Protein AF-C9JVC4-F1 (afdb_monomer)

Mean predicted aligned error: 9.21 Å

Foldseek 3Di:
DPPPDADVLLVVLLVVCVVPVPPCLLVSLVSLLVVLVVDDPPDPVNVRSLVSCVVSVVVVSLVVLLPDDCVPPDCSVVSNVSSVVSD

pLDDT: mean 71.22, std 10.12, range [41.84, 84.75]

Radius of gyration: 13.02 Å; Cα contacts (8 Å, |Δi|>4): 47; chains: 1; bounding box: 41×22×32 Å

Sequence (87 aa):
MKPTGTDPRILSIAAEVAKSPEQNVPVILLKLKEIINITPLGSSELKKIKQDIYCYDLIQYCLLVLSQDYSRIQGGWTTISQLTQIL

GO terms:
  GO:0036064 ciliary basal body (C, IDA)

Solvent-accessible surface area (backbone atoms only — not comparable to full-atom values): 5289 Å² total; per-residue (Å²): 131,82,72,92,74,59,55,69,71,58,54,49,47,50,56,52,40,75,74,40,64,80,85,38,46,73,59,52,51,53,53,53,50,51,55,55,71,74,37,59,86,92,35,73,64,44,56,48,53,55,48,43,40,55,76,66,52,49,54,57,53,55,49,53,52,68,71,47,84,40,91,84,42,92,64,32,65,60,53,45,58,58,50,63,73,74,109

Organism: Homo sapiens (NCBI:txid9606)

InterPro domains:
  IPR028765 IQ calmodulin-binding motif-containing protein 1 [PTHR15673] (1-87)

Secondary structure (DSSP, 8-state):
---TT--HHHHHHHHHHHH-TTTSHHHHHHHHHHHHHHSPTT-HHHHHHHHHHHHTTHHHHHHHHHTS-GGGSTTHHHHHHHHTTT-

Nearest PDB structures (foldseek):
  7t3q-assembly1_D  TM=6.310E-01  e=2.274E+00  Homo sapiens
  6dr0-assembly1_C  TM=6.155E-01  e=2.407E+00  Homo sapiens
  6dqs-assembly1_D  TM=5.425E-01  e=2.149E+00  Homo sapiens
  8tkd-assembly1_A  TM=5.274E-01  e=2.030E+00  Homo sapiens
  8atm-assembly1_A  TM=5.345E-01  e=4.498E+00  Homo sapiens

Structure (mmCIF, N/CA/C/O backbone):
data_AF-C9JVC4-F1
#
_entry.id   AF-C9JVC4-F1
#
loop_
_atom_site.group_PDB
_atom_site.id
_atom_site.type_symbol
_atom_site.label_atom_id
_atom_site.label_alt_id
_atom_site.label_comp_id
_atom_site.label_asym_id
_atom_site.label_entity_id
_atom_site.label_seq_id
_atom_site.pdbx_PDB_ins_code
_atom_site.Cartn_x
_atom_site.Cartn_y
_atom_site.Cartn_z
_atom_site.occupancy
_atom_site.B_iso_or_equiv
_atom_site.auth_seq_id
_atom_site.auth_comp_id
_atom_site.auth_asym_id
_atom_site.auth_atom_id
_atom_site.pdbx_PDB_model_num
ATOM 1 N N . MET A 1 1 ? -20.856 -4.771 -4.212 1.00 41.84 1 MET A N 1
ATOM 2 C CA . MET A 1 1 ? -21.222 -3.565 -3.433 1.00 41.84 1 MET A CA 1
ATOM 3 C C . MET A 1 1 ? -20.150 -2.518 -3.693 1.00 41.84 1 MET A C 1
ATOM 5 O O . MET A 1 1 ? -18.983 -2.855 -3.561 1.00 41.84 1 MET A O 1
ATOM 9 N N . LYS A 1 2 ? -20.500 -1.299 -4.128 1.00 43.16 2 LYS A N 1
ATOM 10 C CA . LYS A 1 2 ? -19.531 -0.188 -4.173 1.00 43.16 2 LYS A CA 1
ATOM 11 C C . LYS A 1 2 ? -19.187 0.147 -2.717 1.00 43.16 2 LYS A C 1
ATOM 13 O O . LYS A 1 2 ? -20.133 0.336 -1.951 1.00 43.16 2 LYS A O 1
ATOM 18 N N . PRO A 1 3 ? -17.917 0.190 -2.301 1.00 51.03 3 PRO A N 1
ATOM 19 C CA . PRO A 1 3 ? -17.600 0.484 -0.915 1.00 51.03 3 PRO A CA 1
ATOM 20 C C . PRO A 1 3 ? -17.835 1.979 -0.689 1.00 51.03 3 PRO A C 1
ATOM 22 O O . PRO A 1 3 ? -17.019 2.831 -1.023 1.00 51.03 3 PRO A O 1
ATOM 25 N N . THR A 1 4 ? -18.999 2.312 -0.139 1.00 59.31 4 THR A N 1
ATOM 26 C CA . THR A 1 4 ? -19.457 3.676 0.176 1.00 59.31 4 THR A CA 1
ATOM 27 C C . THR A 1 4 ? -18.717 4.306 1.362 1.00 59.31 4 THR A C 1
ATOM 29 O O . THR A 1 4 ? -19.196 5.254 1.974 1.00 59.31 4 THR A O 1
ATOM 32 N N . GLY A 1 5 ? -17.527 3.803 1.682 1.00 68.88 5 GLY A N 1
ATOM 33 C CA . GLY A 1 5 ? -16.691 4.311 2.757 1.00 68.88 5 GLY A CA 1
ATOM 34 C C . GLY A 1 5 ? -15.197 4.251 2.474 1.00 68.88 5 GLY A C 1
ATOM 35 O O . GLY A 1 5 ? -14.457 4.624 3.373 1.00 68.88 5 GLY A O 1
ATOM 36 N N . THR A 1 6 ? -14.752 3.806 1.297 1.00 73.19 6 THR A N 1
ATOM 37 C CA . THR A 1 6 ? -13.318 3.722 0.995 1.00 73.19 6 THR A CA 1
ATOM 38 C C . THR A 1 6 ? -12.683 5.101 0.932 1.00 73.19 6 THR A C 1
ATOM 40 O O . THR A 1 6 ? -13.257 6.031 0.361 1.00 73.19 6 THR A O 1
ATOM 43 N N . ASP A 1 7 ? -11.473 5.210 1.472 1.00 79.69 7 ASP A N 1
ATOM 44 C CA . ASP A 1 7 ? -10.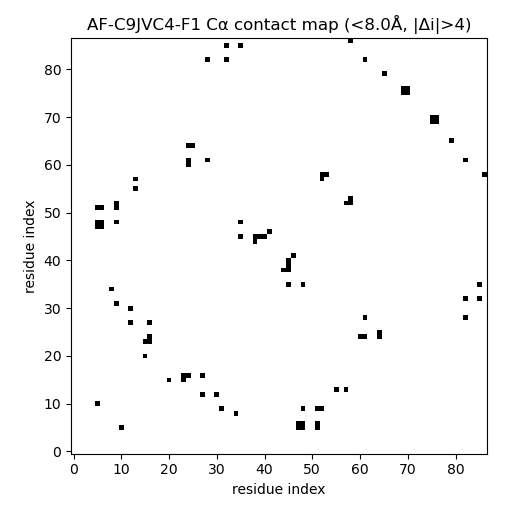657 6.405 1.332 1.00 79.69 7 ASP A CA 1
ATOM 45 C C . ASP A 1 7 ? -10.443 6.758 -0.158 1.00 79.69 7 ASP A C 1
ATOM 47 O O . ASP A 1 7 ? -9.928 5.938 -0.927 1.00 79.69 7 ASP A O 1
ATOM 51 N N . PRO A 1 8 ? -10.808 7.974 -0.604 1.00 82.56 8 PRO A N 1
ATOM 52 C CA . PRO A 1 8 ? -10.722 8.355 -2.012 1.00 82.56 8 PRO A CA 1
ATOM 53 C C . PRO A 1 8 ? -9.295 8.261 -2.574 1.00 82.56 8 PRO A C 1
ATOM 55 O O . PRO A 1 8 ? -9.128 8.034 -3.774 1.00 82.56 8 PRO A O 1
ATOM 58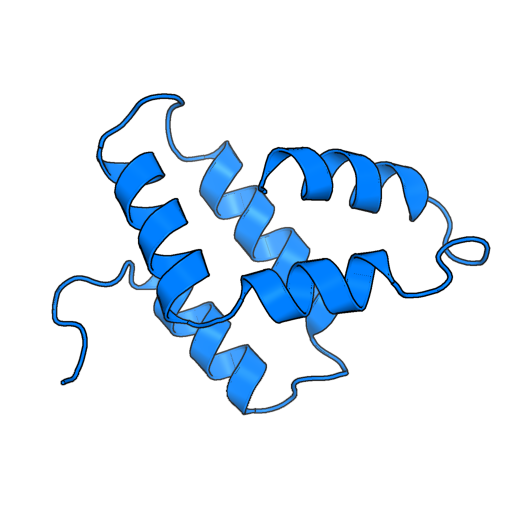 N N . ARG A 1 9 ? -8.265 8.376 -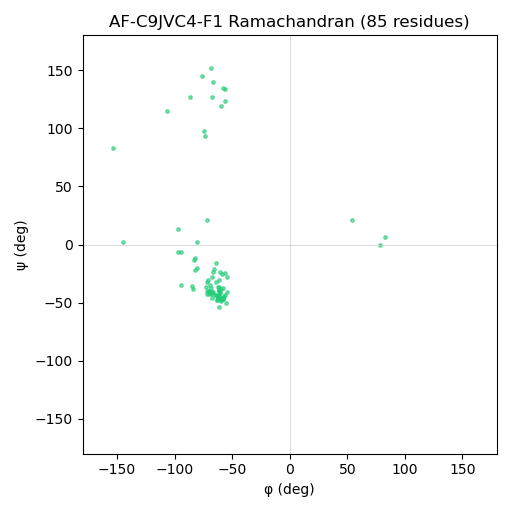1.725 1.00 84.75 9 ARG A N 1
ATOM 59 C CA . ARG A 1 9 ? -6.859 8.207 -2.114 1.00 84.75 9 ARG A CA 1
ATOM 60 C C . ARG A 1 9 ? -6.567 6.747 -2.464 1.00 84.75 9 ARG A C 1
ATOM 62 O O . ARG A 1 9 ? -5.938 6.485 -3.486 1.00 84.75 9 ARG A O 1
ATOM 69 N N . ILE A 1 10 ? -7.088 5.801 -1.681 1.00 82.94 10 ILE A N 1
ATOM 70 C CA . ILE A 1 10 ? -6.947 4.360 -1.943 1.00 82.94 10 ILE A CA 1
ATOM 71 C C . ILE A 1 10 ? -7.760 3.938 -3.168 1.00 82.94 10 ILE A C 1
ATOM 73 O O . ILE A 1 10 ? -7.257 3.196 -4.010 1.00 82.94 10 ILE A O 1
ATOM 77 N N . LEU A 1 11 ? -8.971 4.477 -3.331 1.00 84.06 11 LEU A N 1
ATOM 78 C CA . LEU A 1 11 ? -9.789 4.236 -4.522 1.00 84.06 11 LEU A CA 1
ATOM 79 C C . LEU A 1 11 ? -9.089 4.712 -5.808 1.00 84.06 11 LEU A C 1
ATOM 81 O O . LEU A 1 11 ? -9.127 4.020 -6.825 1.00 84.06 11 LEU A O 1
ATOM 85 N N . SER A 1 12 ? -8.438 5.879 -5.761 1.00 84.38 12 SER A N 1
ATOM 86 C CA . SER A 1 12 ? -7.669 6.418 -6.888 1.00 84.38 12 SER A CA 1
ATOM 87 C C . SER A 1 12 ? -6.503 5.501 -7.266 1.00 84.38 12 SER A C 1
ATOM 89 O O . SER A 1 12 ? -6.339 5.156 -8.436 1.00 84.38 12 SER A O 1
ATOM 91 N N . ILE A 1 13 ? -5.752 5.024 -6.266 1.00 81.94 13 ILE A N 1
ATOM 92 C CA . ILE A 1 13 ? -4.652 4.074 -6.468 1.00 81.94 13 ILE A CA 1
ATOM 93 C C . ILE A 1 13 ? -5.170 2.780 -7.101 1.00 81.94 13 ILE A C 1
ATOM 95 O O . ILE A 1 13 ? -4.634 2.347 -8.116 1.00 81.94 13 ILE A O 1
ATOM 99 N N . ALA A 1 14 ? -6.249 2.197 -6.571 1.00 79.88 14 ALA A N 1
ATOM 100 C CA . ALA A 1 14 ? -6.850 0.984 -7.126 1.00 79.88 14 ALA A CA 1
ATOM 101 C C . ALA A 1 14 ? -7.287 1.157 -8.595 1.00 79.88 14 ALA A C 1
ATOM 103 O O . ALA A 1 14 ? -7.103 0.256 -9.414 1.00 79.88 14 ALA A O 1
ATOM 104 N N . ALA A 1 15 ? -7.812 2.331 -8.961 1.00 82.12 15 ALA A N 1
ATOM 105 C CA . ALA A 1 15 ? -8.189 2.637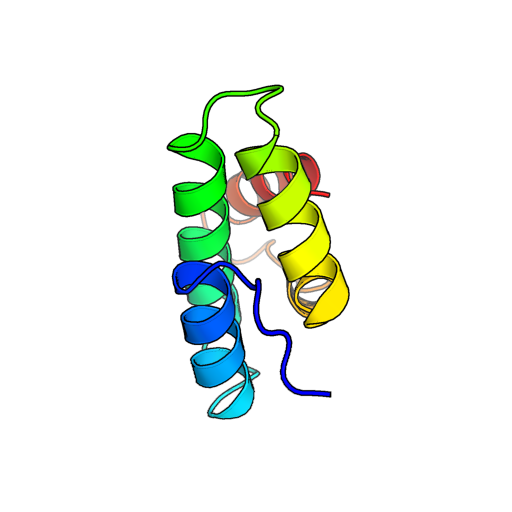 -10.339 1.00 82.12 15 ALA A CA 1
ATOM 106 C C . ALA A 1 15 ? -6.979 2.785 -11.283 1.00 82.12 15 ALA A C 1
ATOM 108 O O . ALA A 1 15 ? -7.073 2.419 -12.455 1.00 82.12 15 ALA A O 1
ATOM 109 N N . GLU A 1 16 ? -5.849 3.314 -10.806 1.00 77.75 16 GLU A N 1
ATOM 110 C CA . GLU A 1 16 ? -4.596 3.367 -1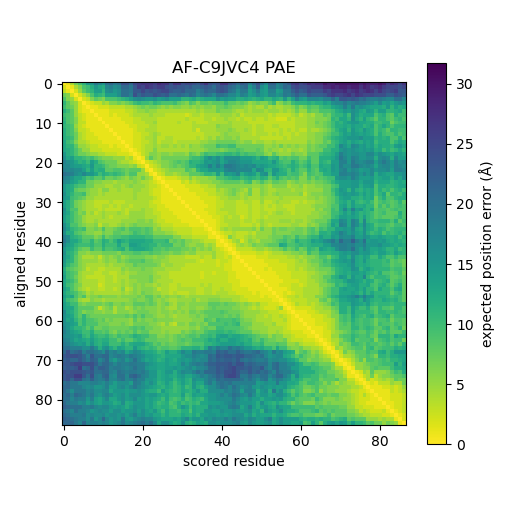1.575 1.00 77.75 16 GLU A CA 1
ATOM 111 C C . GLU A 1 16 ? -3.979 1.976 -11.765 1.00 77.75 16 GLU A C 1
ATOM 113 O O . GLU A 1 16 ? -3.514 1.650 -12.860 1.00 77.75 16 GLU A O 1
ATOM 118 N N . VAL A 1 17 ? -4.030 1.136 -10.728 1.00 73.12 17 VAL A N 1
ATOM 119 C CA . VAL A 1 17 ? -3.580 -0.263 -10.782 1.00 73.12 17 VAL A CA 1
ATOM 120 C C . VAL A 1 17 ? -4.368 -1.036 -11.838 1.00 73.12 17 VAL A C 1
ATOM 122 O O . VAL A 1 17 ? -3.780 -1.690 -12.695 1.00 73.12 17 VAL A O 1
ATOM 125 N N . ALA A 1 18 ? -5.697 -0.903 -11.827 1.00 73.94 18 ALA A N 1
ATOM 126 C CA . ALA A 1 18 ? -6.582 -1.594 -12.763 1.00 73.94 18 ALA A CA 1
ATOM 127 C C . ALA A 1 18 ? -6.321 -1.235 -14.237 1.00 73.94 18 ALA A C 1
ATOM 129 O O . ALA A 1 18 ? -6.657 -2.013 -15.127 1.00 73.94 18 ALA A O 1
ATOM 130 N N . LYS A 1 19 ? -5.732 -0.063 -14.512 1.00 76.94 19 LYS A N 1
ATOM 131 C CA . LYS A 1 19 ? -5.399 0.379 -15.875 1.00 76.94 19 LYS A CA 1
ATOM 132 C C . LYS A 1 19 ? -4.053 -0.144 -16.364 1.00 76.94 19 LYS A C 1
ATOM 134 O O . LYS A 1 19 ? -3.896 -0.381 -17.559 1.00 76.94 19 LYS A O 1
ATOM 139 N N . SER A 1 20 ? -3.059 -0.261 -15.487 1.00 69.75 20 SER A N 1
ATOM 140 C CA . SER A 1 20 ? -1.704 -0.690 -15.863 1.00 69.75 20 SER A CA 1
ATOM 141 C C . SER A 1 20 ? -1.002 -1.347 -14.669 1.00 69.75 20 SER A C 1
ATOM 143 O O . SER A 1 20 ? -0.238 -0.688 -13.960 1.00 69.75 20 SER A O 1
ATOM 145 N N . PRO A 1 21 ? -1.261 -2.642 -14.427 1.00 62.69 21 PRO A N 1
ATOM 146 C CA . PRO A 1 21 ? -0.838 -3.323 -13.205 1.00 62.69 21 PRO A CA 1
ATOM 147 C C . PRO A 1 21 ? 0.682 -3.495 -13.082 1.00 62.69 21 PRO A C 1
ATOM 149 O O . PRO A 1 21 ? 1.189 -3.512 -11.970 1.00 62.69 21 PRO A O 1
ATOM 152 N N . GLU A 1 22 ? 1.424 -3.579 -14.190 1.00 59.84 22 GLU A N 1
ATOM 153 C CA . GLU A 1 22 ? 2.860 -3.919 -14.180 1.00 59.84 22 GLU A CA 1
ATOM 154 C C . GLU A 1 22 ? 3.791 -2.695 -14.169 1.00 59.84 22 GLU A C 1
ATOM 156 O O . GLU A 1 22 ? 4.844 -2.718 -13.538 1.00 59.84 22 GLU A O 1
ATOM 161 N N . GLN A 1 23 ? 3.408 -1.600 -14.834 1.00 59.03 23 GLN A N 1
ATOM 162 C CA . GLN A 1 23 ? 4.234 -0.383 -14.909 1.00 59.03 23 GLN A CA 1
ATOM 163 C C . GLN A 1 23 ? 4.094 0.516 -13.677 1.00 59.03 23 GLN A C 1
ATOM 165 O O . GLN A 1 23 ? 4.985 1.312 -13.384 1.00 59.03 23 GLN A O 1
ATOM 170 N N . ASN A 1 24 ? 2.995 0.385 -12.934 1.00 64.25 24 ASN A N 1
ATOM 171 C CA . ASN A 1 24 ? 2.675 1.310 -11.854 1.00 64.25 24 ASN A CA 1
ATOM 172 C C . ASN A 1 24 ? 3.142 0.837 -10.477 1.00 64.25 24 ASN A C 1
ATOM 174 O O . ASN A 1 24 ? 3.027 1.608 -9.527 1.00 64.25 24 ASN A O 1
ATOM 178 N N . VAL A 1 25 ? 3.662 -0.389 -10.324 1.00 66.44 25 VAL A N 1
ATOM 179 C CA . VAL A 1 25 ? 3.869 -0.971 -8.984 1.00 66.44 25 VAL A CA 1
ATOM 180 C C . VAL A 1 25 ? 4.780 -0.120 -8.086 1.00 66.44 25 VAL A C 1
ATOM 182 O O . VAL A 1 25 ? 4.359 0.197 -6.975 1.00 66.44 25 VAL A O 1
ATOM 185 N N . PRO A 1 26 ? 5.952 0.371 -8.538 1.00 68.75 26 PRO A N 1
ATOM 186 C CA . PRO A 1 26 ? 6.788 1.260 -7.722 1.00 68.75 26 PRO A CA 1
ATOM 187 C C . PRO A 1 26 ? 6.092 2.581 -7.351 1.00 68.75 26 PRO A C 1
ATOM 189 O O . PRO A 1 26 ? 6.249 3.084 -6.241 1.00 68.75 26 PRO A O 1
ATOM 192 N N . VAL A 1 27 ? 5.287 3.134 -8.262 1.00 72.38 27 VAL A N 1
ATOM 193 C CA . VAL A 1 27 ? 4.561 4.400 -8.064 1.00 72.38 27 VAL A CA 1
ATOM 194 C C . VAL A 1 27 ? 3.415 4.228 -7.067 1.00 72.38 27 VAL A C 1
ATOM 196 O O . VAL A 1 27 ? 3.239 5.056 -6.175 1.00 72.38 27 VAL A O 1
ATOM 199 N N . ILE A 1 28 ? 2.666 3.130 -7.177 1.00 74.88 28 ILE A N 1
ATOM 200 C CA . ILE A 1 28 ? 1.589 2.745 -6.256 1.00 74.88 28 ILE A CA 1
ATOM 201 C C . ILE A 1 28 ? 2.127 2.650 -4.828 1.00 74.88 28 ILE A C 1
ATOM 203 O O . ILE A 1 28 ? 1.523 3.162 -3.889 1.00 74.88 28 ILE A O 1
ATOM 207 N N . LEU A 1 29 ? 3.301 2.049 -4.674 1.00 71.69 29 LEU A N 1
ATOM 208 C CA . LEU A 1 29 ? 3.948 1.832 -3.386 1.00 71.69 29 LEU A CA 1
ATOM 209 C C . LEU A 1 29 ? 4.403 3.126 -2.719 1.00 71.69 29 LEU A C 1
ATOM 211 O O . LEU A 1 29 ? 4.202 3.303 -1.516 1.00 71.69 29 LEU A O 1
ATOM 215 N N . LEU A 1 30 ? 4.954 4.058 -3.498 1.00 75.69 30 LEU A N 1
ATOM 216 C CA . LEU A 1 30 ? 5.294 5.391 -3.004 1.00 75.69 30 LEU A CA 1
ATOM 217 C C . LEU A 1 30 ? 4.046 6.144 -2.530 1.00 75.69 30 LEU A C 1
ATOM 219 O O . LEU A 1 30 ? 4.058 6.697 -1.431 1.00 75.69 30 LEU A O 1
ATOM 223 N N . LYS A 1 31 ? 2.952 6.090 -3.301 1.00 80.44 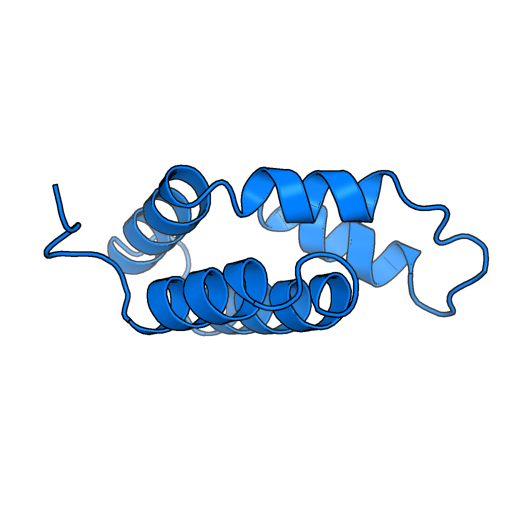31 LYS A N 1
ATOM 224 C CA . LYS A 1 31 ? 1.678 6.729 -2.935 1.00 80.44 31 LYS A CA 1
ATOM 225 C C . LYS A 1 31 ? 1.070 6.118 -1.667 1.00 80.44 31 LYS A C 1
ATOM 227 O O . LYS A 1 31 ? 0.631 6.851 -0.787 1.00 80.44 31 LYS A O 1
ATOM 232 N N . LEU A 1 32 ? 1.083 4.790 -1.527 1.00 78.81 32 LEU A N 1
ATOM 233 C CA . LEU A 1 32 ? 0.598 4.104 -0.321 1.00 78.81 32 LEU A CA 1
ATOM 234 C C . LEU A 1 32 ? 1.413 4.479 0.922 1.00 78.81 32 LEU A C 1
ATOM 236 O O . LEU A 1 32 ? 0.845 4.768 1.975 1.00 78.81 32 LEU A O 1
ATOM 240 N N . LYS A 1 33 ? 2.742 4.517 0.793 1.00 76.69 33 LYS A N 1
ATOM 241 C CA . LYS A 1 33 ? 3.639 4.937 1.871 1.00 76.69 33 LYS A CA 1
ATOM 242 C C . LYS A 1 33 ? 3.380 6.382 2.292 1.00 76.69 33 LYS A C 1
ATOM 244 O O . LYS A 1 33 ? 3.354 6.671 3.484 1.00 76.69 33 LYS A O 1
ATOM 249 N N . GLU A 1 34 ? 3.201 7.281 1.330 1.00 82.69 34 GLU A N 1
ATOM 250 C CA . GLU A 1 34 ? 2.916 8.688 1.604 1.00 82.69 34 GLU A CA 1
ATOM 251 C C . GLU A 1 34 ? 1.610 8.841 2.388 1.00 82.69 34 GLU A C 1
ATOM 253 O O . GLU A 1 34 ? 1.608 9.496 3.426 1.00 82.69 34 GLU A O 1
ATOM 258 N N . ILE A 1 35 ? 0.548 8.139 1.973 1.00 81.62 35 ILE A N 1
ATOM 259 C CA . ILE A 1 35 ? -0.742 8.116 2.678 1.00 81.62 35 ILE A CA 1
ATOM 260 C C . ILE A 1 35 ? -0.574 7.633 4.124 1.00 81.62 35 ILE A C 1
ATOM 262 O O . ILE A 1 35 ? -1.097 8.253 5.043 1.00 81.62 35 ILE A O 1
ATOM 266 N N . ILE A 1 36 ? 0.178 6.555 4.348 1.00 79.94 36 ILE A N 1
ATOM 267 C CA . ILE A 1 36 ? 0.384 6.007 5.696 1.00 79.94 36 ILE A CA 1
ATOM 268 C C . ILE A 1 36 ? 1.225 6.944 6.569 1.00 79.94 36 ILE A C 1
ATOM 270 O O . ILE A 1 36 ? 0.941 7.074 7.755 1.00 79.94 36 ILE A O 1
ATOM 274 N N . ASN A 1 37 ? 2.228 7.614 5.998 1.00 79.00 37 ASN A N 1
ATOM 275 C CA . ASN A 1 37 ? 3.110 8.518 6.737 1.00 79.00 37 ASN A CA 1
ATOM 276 C C . ASN A 1 37 ? 2.431 9.827 7.155 1.00 79.00 37 ASN A C 1
ATOM 278 O O . ASN A 1 37 ? 2.788 10.384 8.192 1.00 79.00 37 ASN A O 1
ATOM 282 N N . ILE A 1 38 ? 1.484 10.335 6.361 1.00 81.31 38 ILE A N 1
ATOM 283 C CA . ILE A 1 38 ? 0.728 11.547 6.717 1.00 81.31 38 ILE A CA 1
ATOM 284 C C . ILE A 1 38 ? -0.412 11.255 7.697 1.00 81.31 38 ILE A C 1
ATOM 286 O O . ILE A 1 38 ? -0.894 12.172 8.362 1.00 81.31 38 ILE A O 1
ATOM 290 N N . THR A 1 39 ? -0.855 9.999 7.796 1.00 80.00 39 THR A N 1
ATOM 291 C CA . THR A 1 39 ? -1.918 9.610 8.721 1.00 80.00 39 THR A CA 1
ATOM 292 C C . THR A 1 39 ? -1.335 9.288 10.105 1.00 80.00 39 THR A C 1
ATOM 294 O O . THR A 1 39 ? -0.455 8.434 10.221 1.00 80.00 39 THR A O 1
ATOM 297 N N . PRO A 1 40 ? -1.840 9.906 11.191 1.00 79.75 40 PRO A N 1
ATOM 298 C CA . PRO A 1 40 ? -1.332 9.662 12.536 1.00 79.75 40 PRO A CA 1
ATOM 299 C C . PRO A 1 40 ? -1.386 8.182 12.930 1.00 79.75 40 PRO A C 1
ATOM 301 O O . PRO A 1 40 ? -2.419 7.513 12.774 1.00 79.75 40 PRO A O 1
ATOM 304 N N . LEU A 1 41 ? -0.283 7.686 13.494 1.00 75.44 41 LEU A N 1
ATOM 305 C CA . LEU A 1 41 ? -0.179 6.320 14.002 1.00 75.44 41 LEU A CA 1
ATOM 306 C C . LEU A 1 41 ? -1.247 6.057 15.073 1.00 75.44 41 LEU A C 1
ATOM 308 O O . LEU A 1 41 ? -1.479 6.876 15.958 1.00 75.44 41 LEU A O 1
ATOM 312 N N . GLY A 1 42 ? -1.914 4.904 14.981 1.00 74.31 42 GLY A N 1
ATOM 313 C CA . GLY A 1 42 ? -2.970 4.502 15.919 1.00 74.31 42 GLY A CA 1
ATOM 314 C C . GLY A 1 42 ? -4.335 5.166 15.696 1.00 74.31 42 GLY A C 1
ATOM 315 O O . GLY A 1 42 ? -5.280 4.846 16.416 1.00 74.31 42 GLY A O 1
ATOM 316 N N . SER A 1 43 ? -4.477 6.045 14.698 1.00 81.38 43 SER A N 1
ATOM 317 C CA . SER A 1 43 ? -5.772 6.644 14.360 1.00 81.38 43 SER A CA 1
ATOM 318 C C . SER A 1 43 ? -6.753 5.624 13.764 1.00 81.38 43 SER A C 1
ATOM 320 O O . SER A 1 43 ? -6.376 4.650 13.102 1.00 81.38 43 SER A O 1
ATOM 322 N N . SER A 1 44 ? -8.050 5.872 13.964 1.00 81.81 44 SER A N 1
ATOM 323 C CA . SER A 1 44 ? -9.127 5.118 13.307 1.00 81.81 44 SER A CA 1
ATOM 324 C C . SER A 1 44 ? -9.071 5.249 11.781 1.00 81.81 44 SER A C 1
ATOM 326 O O . SER A 1 44 ? -9.416 4.304 11.073 1.00 81.81 44 SER A O 1
ATOM 328 N N . GLU A 1 45 ? -8.578 6.385 11.285 1.00 81.56 45 GLU A N 1
ATOM 329 C CA . GLU A 1 45 ? -8.313 6.633 9.869 1.00 81.56 45 GLU A CA 1
ATOM 330 C C . GLU A 1 45 ? -7.234 5.687 9.327 1.00 81.56 45 GLU A C 1
ATOM 332 O O . GLU A 1 45 ? -7.473 5.009 8.331 1.00 81.56 45 GLU A O 1
ATOM 337 N N . LEU A 1 46 ? -6.100 5.535 10.024 1.00 79.94 46 LEU A N 1
ATOM 338 C CA . LEU A 1 46 ? -5.042 4.607 9.610 1.00 79.94 46 LEU A CA 1
ATOM 339 C C . LEU A 1 46 ? -5.544 3.161 9.566 1.00 79.94 46 LEU A C 1
ATOM 341 O O . LEU A 1 46 ? -5.230 2.412 8.642 1.00 79.94 46 LEU A O 1
ATOM 345 N N . LYS A 1 47 ? -6.356 2.763 10.552 1.00 82.31 47 LYS A N 1
ATOM 346 C CA . LYS A 1 47 ? -6.960 1.424 10.588 1.00 82.31 47 LYS A CA 1
ATOM 347 C C . LYS A 1 47 ? -7.866 1.181 9.378 1.00 82.31 47 LYS A C 1
ATOM 349 O O . LYS A 1 47 ? -7.844 0.093 8.807 1.00 82.31 47 LYS A O 1
ATOM 354 N N . LYS A 1 48 ? -8.622 2.202 8.973 1.00 84.69 48 LYS A N 1
ATOM 355 C CA . LYS A 1 48 ? -9.504 2.155 7.808 1.00 84.69 48 LYS A CA 1
ATOM 356 C C . LYS A 1 48 ? -8.722 2.115 6.494 1.00 84.69 48 LYS A C 1
ATOM 358 O O . LYS A 1 48 ? -9.023 1.283 5.650 1.00 84.69 48 LYS A O 1
ATOM 363 N N . ILE A 1 49 ? -7.664 2.916 6.373 1.00 83.69 49 ILE A N 1
ATOM 364 C CA . ILE A 1 49 ? -6.748 2.898 5.224 1.00 83.69 49 ILE A CA 1
ATOM 365 C C . ILE A 1 49 ? -6.123 1.509 5.052 1.00 83.69 49 ILE A C 1
ATOM 367 O O . ILE A 1 49 ? -6.129 0.970 3.950 1.00 83.69 49 ILE A O 1
ATOM 371 N N . LYS A 1 50 ? -5.646 0.883 6.136 1.00 80.81 50 LYS A N 1
ATOM 372 C CA . LYS A 1 50 ? -5.114 -0.489 6.085 1.00 80.81 50 LYS A CA 1
ATOM 373 C C . LYS A 1 50 ? -6.167 -1.510 5.634 1.00 80.81 50 LYS A C 1
ATOM 375 O O . LYS A 1 50 ? -5.847 -2.399 4.850 1.00 80.81 50 LYS A O 1
ATOM 380 N N . GLN A 1 51 ? -7.415 -1.376 6.093 1.00 82.00 51 GLN A N 1
ATOM 381 C CA . GLN A 1 51 ? -8.523 -2.218 5.624 1.00 82.00 51 GLN A CA 1
ATOM 382 C C . GLN A 1 51 ? -8.834 -2.001 4.145 1.00 82.00 51 GLN A C 1
ATOM 384 O O . GLN A 1 51 ? -9.009 -2.979 3.428 1.00 82.00 51 GLN A O 1
ATOM 389 N N . ASP A 1 52 ? -8.865 -0.755 3.675 1.00 82.62 52 ASP A N 1
ATOM 390 C CA . ASP A 1 52 ? -9.097 -0.460 2.263 1.00 82.62 52 ASP A CA 1
ATOM 391 C C . ASP A 1 52 ? -7.976 -1.067 1.400 1.00 82.62 52 ASP A C 1
ATOM 393 O O . ASP A 1 52 ? -8.262 -1.771 0.437 1.00 82.62 52 ASP A O 1
ATOM 397 N N . ILE A 1 53 ? -6.704 -0.911 1.785 1.00 82.19 53 ILE A N 1
ATOM 398 C CA . ILE A 1 53 ? -5.562 -1.536 1.088 1.00 82.19 53 ILE A CA 1
ATO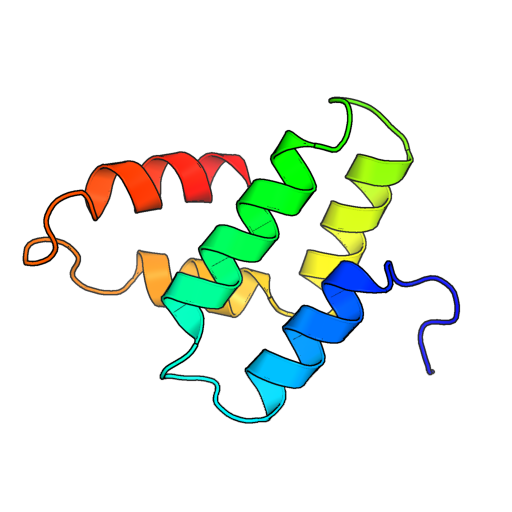M 399 C C . ILE A 1 53 ? -5.741 -3.060 0.970 1.00 82.19 53 ILE A C 1
ATOM 401 O O . ILE A 1 53 ? -5.461 -3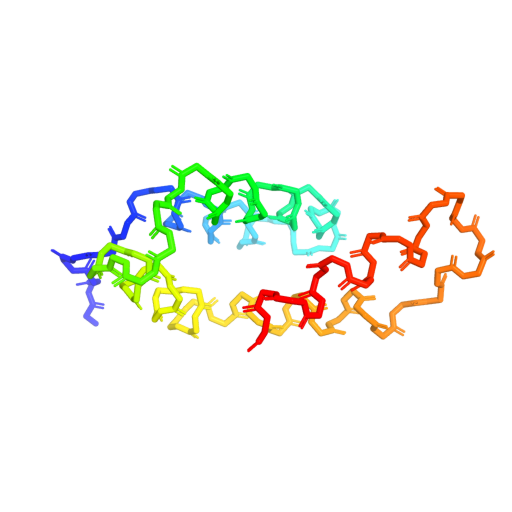.630 -0.086 1.00 82.19 53 ILE A O 1
ATOM 405 N N . TYR A 1 54 ? -6.244 -3.709 2.024 1.00 80.06 54 TYR A N 1
ATOM 406 C CA . TYR A 1 54 ? -6.568 -5.137 2.010 1.00 80.06 54 TYR A CA 1
ATOM 407 C C . TYR A 1 54 ? -7.751 -5.455 1.079 1.00 80.06 54 TYR A C 1
ATOM 409 O O . TYR A 1 54 ? -7.668 -6.374 0.274 1.00 80.06 54 TYR A O 1
ATOM 417 N N . CYS A 1 55 ? -8.840 -4.682 1.142 1.00 80.12 55 CYS A N 1
ATOM 418 C CA . CYS A 1 55 ? -10.054 -4.908 0.352 1.00 80.12 55 CYS A CA 1
ATOM 419 C C . CYS A 1 55 ? -9.878 -4.708 -1.161 1.00 80.12 55 CYS A C 1
ATOM 421 O O . CYS A 1 55 ? -10.671 -5.252 -1.925 1.00 80.12 55 CYS A O 1
ATOM 423 N N . TYR A 1 56 ? -8.884 -3.930 -1.593 1.00 75.75 56 TYR A N 1
ATOM 424 C CA . TYR A 1 56 ? -8.562 -3.731 -3.013 1.00 75.75 56 TYR A CA 1
ATOM 425 C C . TYR A 1 56 ? -7.423 -4.625 -3.513 1.00 75.75 56 TYR A C 1
ATOM 427 O O . TYR A 1 56 ? -6.862 -4.347 -4.572 1.00 75.75 56 TYR A O 1
ATOM 435 N N . ASP A 1 57 ? -7.041 -5.652 -2.747 1.00 73.56 57 ASP A N 1
ATOM 436 C CA . ASP A 1 57 ? -5.940 -6.566 -3.073 1.00 73.56 57 ASP A CA 1
ATOM 437 C C . ASP A 1 57 ? -4.606 -5.849 -3.367 1.00 73.56 57 ASP A C 1
ATOM 439 O O . ASP A 1 57 ? -3.687 -6.414 -3.961 1.00 73.56 57 ASP A O 1
ATOM 443 N N . LEU A 1 58 ? -4.438 -4.606 -2.893 1.00 76.06 58 LEU A N 1
ATOM 444 C CA . LEU A 1 58 ? -3.216 -3.822 -3.102 1.00 76.06 58 LEU A CA 1
ATOM 445 C C . LEU A 1 58 ? -2.016 -4.449 -2.377 1.00 76.06 58 LEU A C 1
ATOM 447 O O . LEU A 1 58 ? -0.872 -4.251 -2.780 1.00 76.06 58 LEU A O 1
ATOM 451 N N . ILE A 1 59 ? -2.274 -5.284 -1.366 1.00 74.69 59 ILE A N 1
ATOM 452 C CA . ILE A 1 59 ? -1.261 -6.126 -0.719 1.00 74.69 59 ILE A CA 1
ATOM 453 C C . ILE A 1 59 ? -0.600 -7.087 -1.709 1.00 74.69 59 ILE A C 1
ATOM 455 O O . ILE A 1 59 ? 0.610 -7.288 -1.625 1.00 74.69 59 ILE A O 1
ATOM 459 N N . GLN A 1 60 ? -1.341 -7.654 -2.667 1.00 70.19 60 GLN A N 1
ATOM 460 C CA . GLN A 1 60 ? -0.749 -8.557 -3.657 1.00 70.19 60 GLN A CA 1
ATOM 461 C C . GLN A 1 60 ? 0.261 -7.829 -4.545 1.00 70.19 60 GLN A C 1
ATOM 463 O O . GLN A 1 60 ? 1.276 -8.410 -4.911 1.00 70.19 60 GLN A O 1
ATOM 468 N N . TYR A 1 61 ? 0.046 -6.541 -4.813 1.00 69.81 61 TYR A N 1
ATOM 469 C CA . TYR A 1 61 ? 0.995 -5.703 -5.543 1.00 69.81 61 TYR A CA 1
ATOM 470 C C . TYR A 1 61 ? 2.231 -5.372 -4.707 1.00 69.81 61 TYR A C 1
ATOM 472 O O . TYR A 1 61 ? 3.346 -5.431 -5.223 1.00 69.81 61 TYR A O 1
ATOM 480 N N . CYS A 1 62 ? 2.060 -5.101 -3.408 1.00 68.31 62 CYS A N 1
ATOM 481 C CA . CYS A 1 62 ? 3.185 -4.976 -2.479 1.00 68.31 62 CYS A CA 1
ATOM 482 C C . CYS A 1 62 ? 4.031 -6.257 -2.461 1.00 68.31 62 CYS A C 1
ATOM 484 O O . CYS A 1 62 ? 5.251 -6.182 -2.573 1.00 68.31 62 CYS A O 1
ATOM 486 N N . LEU A 1 63 ? 3.392 -7.427 -2.371 1.00 69.31 63 LEU A N 1
ATOM 487 C CA . LEU A 1 63 ? 4.059 -8.733 -2.364 1.00 69.31 63 LEU A CA 1
ATOM 488 C C . LEU A 1 63 ? 4.722 -9.062 -3.705 1.00 69.31 63 LEU A C 1
ATOM 490 O O . LEU A 1 63 ? 5.859 -9.527 -3.715 1.00 69.31 63 LEU A O 1
ATOM 494 N N . LEU A 1 64 ? 4.053 -8.779 -4.827 1.00 71.19 64 LEU A N 1
ATOM 495 C CA . LEU A 1 64 ? 4.611 -8.942 -6.169 1.00 71.19 64 LEU A CA 1
ATOM 496 C C . LEU A 1 64 ? 5.888 -8.123 -6.309 1.00 71.19 64 LEU A C 1
ATOM 498 O O . LEU A 1 64 ? 6.896 -8.638 -6.783 1.00 71.19 64 LEU A O 1
ATOM 502 N N . VAL A 1 65 ? 5.871 -6.878 -5.833 1.00 64.38 65 VAL A N 1
ATOM 503 C CA . VAL A 1 65 ? 7.078 -6.068 -5.776 1.00 64.38 65 VAL A CA 1
ATOM 504 C C . VAL A 1 65 ? 8.111 -6.714 -4.881 1.00 64.38 65 VAL A C 1
ATOM 506 O O . VAL A 1 65 ? 9.192 -6.958 -5.380 1.00 64.38 65 VAL A O 1
ATOM 509 N N . LEU A 1 66 ? 7.810 -7.052 -3.626 1.00 63.28 66 LEU A N 1
ATOM 510 C CA . LEU A 1 66 ? 8.774 -7.689 -2.714 1.00 63.28 66 LEU A CA 1
ATOM 511 C C . LEU A 1 66 ? 9.406 -8.969 -3.296 1.00 63.28 66 LEU A C 1
ATOM 513 O O . LEU A 1 66 ? 10.535 -9.299 -2.944 1.00 63.28 66 LEU A O 1
ATOM 517 N N . SER A 1 67 ? 8.694 -9.664 -4.187 1.00 64.88 67 SER A N 1
ATOM 518 C CA . SER A 1 67 ? 9.179 -10.846 -4.907 1.00 64.88 67 SER A CA 1
ATOM 519 C C . SER A 1 67 ? 10.039 -10.543 -6.144 1.00 64.88 67 SER A C 1
ATOM 521 O O . SER A 1 67 ? 10.664 -11.454 -6.683 1.00 64.88 67 SER A O 1
ATOM 523 N N . GLN A 1 68 ? 10.086 -9.289 -6.603 1.00 63.72 68 GLN A N 1
ATOM 524 C CA . GLN A 1 68 ? 10.961 -8.872 -7.695 1.00 63.72 68 GLN A CA 1
ATOM 525 C C . GLN A 1 68 ? 12.408 -8.724 -7.226 1.00 63.72 68 GLN A C 1
ATOM 527 O O . GLN A 1 68 ? 12.697 -8.302 -6.105 1.00 63.72 68 GLN A O 1
ATOM 532 N N . ASP A 1 69 ? 13.337 -9.059 -8.120 1.00 59.78 69 ASP A N 1
ATOM 533 C CA . ASP A 1 69 ? 14.765 -8.991 -7.842 1.00 59.78 69 ASP A CA 1
ATOM 534 C C . ASP A 1 69 ? 15.255 -7.531 -7.829 1.00 59.78 69 ASP A C 1
ATOM 536 O O . ASP A 1 69 ? 15.608 -6.935 -8.849 1.00 59.78 69 ASP A O 1
ATOM 540 N N . TYR A 1 70 ? 15.267 -6.942 -6.634 1.00 59.34 70 TYR A N 1
ATOM 541 C CA . TYR A 1 70 ? 15.741 -5.581 -6.380 1.00 59.34 70 TYR A CA 1
ATOM 542 C C . TYR A 1 70 ? 17.258 -5.454 -6.265 1.00 59.34 70 TYR A C 1
ATOM 544 O O . TYR A 1 70 ? 17.750 -4.345 -6.045 1.00 59.34 70 TYR A O 1
ATOM 552 N N . SER A 1 71 ? 18.020 -6.539 -6.444 1.00 58.81 71 SER A N 1
ATOM 553 C CA . SER A 1 71 ? 19.490 -6.493 -6.412 1.00 58.81 71 SER A CA 1
ATOM 554 C C . SER A 1 71 ? 20.079 -5.495 -7.418 1.00 58.81 71 SER A C 1
ATOM 556 O O . SER A 1 71 ? 21.172 -4.972 -7.209 1.00 58.81 71 SER A O 1
ATOM 558 N N . ARG A 1 72 ? 19.334 -5.191 -8.489 1.00 57.28 72 ARG A N 1
ATOM 559 C CA . ARG A 1 72 ? 19.751 -4.307 -9.588 1.00 57.28 72 ARG A CA 1
ATOM 560 C C . ARG A 1 72 ? 19.251 -2.866 -9.451 1.00 57.28 72 ARG A C 1
ATOM 562 O O . ARG A 1 72 ? 19.633 -2.022 -10.257 1.00 57.28 72 ARG A O 1
ATOM 569 N N . ILE A 1 73 ? 18.407 -2.572 -8.459 1.00 58.56 73 ILE A N 1
ATOM 570 C CA . ILE A 1 73 ? 17.809 -1.246 -8.258 1.00 58.56 73 ILE A CA 1
ATOM 571 C C . ILE A 1 73 ? 18.481 -0.584 -7.056 1.00 58.56 73 ILE A C 1
ATOM 573 O O . ILE A 1 73 ? 18.354 -1.032 -5.915 1.00 58.56 73 ILE A O 1
ATOM 577 N N . GLN A 1 74 ? 19.193 0.515 -7.303 1.00 48.31 74 GLN A N 1
ATOM 578 C CA . GLN A 1 74 ? 19.817 1.311 -6.249 1.00 48.31 74 GLN A CA 1
ATOM 579 C C . GLN A 1 74 ? 18.737 1.831 -5.281 1.00 48.31 74 GLN A C 1
ATOM 581 O O . GLN A 1 74 ? 17.820 2.538 -5.685 1.00 48.31 74 GLN A O 1
ATOM 586 N N . GLY A 1 75 ? 18.822 1.451 -4.000 1.00 60.94 75 GLY A N 1
ATOM 587 C CA . GLY A 1 75 ? 17.797 1.769 -2.991 1.00 60.94 75 GLY A CA 1
ATOM 588 C C . GLY A 1 75 ? 16.587 0.819 -2.962 1.00 60.94 75 GLY A C 1
ATOM 589 O O . GLY A 1 75 ? 15.649 1.050 -2.193 1.00 60.94 75 GLY A O 1
ATOM 590 N N . GLY A 1 76 ? 16.611 -0.269 -3.740 1.00 62.59 76 GLY A N 1
ATOM 591 C CA . GLY A 1 76 ? 15.554 -1.284 -3.772 1.00 62.59 76 GLY A CA 1
ATOM 592 C C . GLY A 1 76 ? 15.313 -1.936 -2.408 1.00 62.59 76 GLY A C 1
ATOM 593 O O . GLY A 1 76 ? 14.180 -1.974 -1.938 1.00 62.59 76 GLY A O 1
ATOM 594 N N . TRP A 1 77 ? 16.379 -2.323 -1.699 1.00 60.03 77 TRP A N 1
ATOM 595 C CA . TRP A 1 77 ? 16.290 -2.895 -0.345 1.00 60.03 77 TRP A CA 1
ATOM 596 C C . TRP A 1 77 ? 15.702 -1.935 0.699 1.00 60.03 77 TRP A C 1
ATOM 598 O O . TRP A 1 77 ? 14.936 -2.358 1.562 1.00 60.03 77 TRP A O 1
ATOM 608 N N . THR A 1 78 ? 16.003 -0.636 0.609 1.00 63.62 78 THR A N 1
ATOM 609 C CA . THR A 1 78 ? 15.41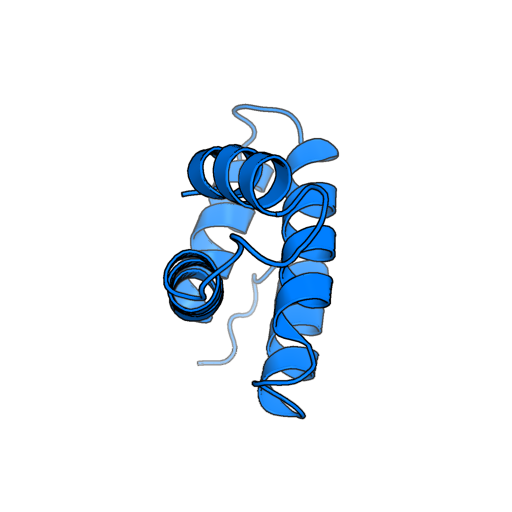5 0.383 1.497 1.00 63.62 78 THR A CA 1
ATOM 610 C C . THR A 1 78 ? 13.919 0.533 1.238 1.00 63.62 78 THR A C 1
ATOM 612 O O . THR A 1 78 ? 13.132 0.625 2.178 1.00 63.62 78 THR A O 1
ATOM 615 N N . THR A 1 79 ? 13.524 0.507 -0.036 1.00 62.81 79 THR A N 1
ATOM 616 C CA . THR A 1 79 ? 12.118 0.547 -0.451 1.00 62.81 79 THR A CA 1
ATOM 617 C C . THR A 1 79 ? 11.374 -0.688 0.056 1.00 62.81 79 THR A C 1
ATOM 619 O O . THR A 1 79 ? 10.349 -0.545 0.711 1.00 62.81 79 THR A O 1
ATOM 622 N N . ILE A 1 80 ? 11.937 -1.886 -0.133 1.00 63.28 80 ILE A N 1
ATOM 623 C CA . ILE A 1 80 ? 11.412 -3.149 0.411 1.00 63.28 80 ILE A CA 1
ATOM 624 C C . ILE A 1 80 ? 11.239 -3.081 1.933 1.00 63.28 80 ILE A C 1
ATOM 626 O O . ILE A 1 80 ? 10.163 -3.386 2.437 1.00 63.28 80 ILE A O 1
ATOM 630 N N . SER A 1 81 ? 12.268 -2.653 2.669 1.00 64.12 81 SER A N 1
ATOM 631 C CA . SER A 1 81 ? 12.227 -2.596 4.135 1.00 64.12 81 SER A CA 1
ATOM 632 C C . SER A 1 81 ? 11.130 -1.657 4.649 1.00 64.12 81 SER A C 1
ATOM 634 O O . SER A 1 81 ? 10.411 -1.983 5.594 1.00 64.12 81 SER A O 1
ATOM 636 N N . GLN A 1 82 ? 10.941 -0.514 3.992 1.00 62.97 82 GLN A N 1
ATOM 637 C CA . GLN A 1 82 ? 9.867 0.422 4.326 1.00 62.97 82 GLN A CA 1
ATOM 638 C C . GLN A 1 82 ? 8.485 -0.117 3.932 1.00 62.97 82 GLN A C 1
ATOM 640 O O . GLN A 1 82 ? 7.502 0.169 4.607 1.00 62.97 82 GLN A O 1
ATOM 645 N N . LEU A 1 83 ? 8.401 -0.934 2.882 1.00 64.06 83 LEU A N 1
ATOM 646 C CA . LEU A 1 83 ? 7.163 -1.597 2.470 1.00 64.06 83 LEU A CA 1
ATOM 647 C C . LEU A 1 83 ? 6.750 -2.722 3.411 1.00 64.06 83 LEU A C 1
ATOM 649 O O . LEU A 1 83 ? 5.568 -2.857 3.712 1.00 64.06 83 LEU A O 1
ATOM 653 N N . THR A 1 84 ? 7.704 -3.478 3.951 1.00 62.69 84 THR A N 1
ATOM 654 C CA . THR A 1 84 ? 7.410 -4.475 4.989 1.00 62.69 84 THR A CA 1
ATOM 655 C C . THR A 1 84 ? 6.877 -3.864 6.286 1.00 62.69 84 THR A C 1
ATOM 657 O O . THR A 1 84 ? 6.312 -4.592 7.084 1.00 62.69 84 THR A O 1
ATOM 660 N N . GLN A 1 85 ? 7.018 -2.550 6.503 1.00 63.19 85 GLN A N 1
ATOM 661 C CA . GLN A 1 85 ? 6.412 -1.854 7.651 1.00 63.19 85 GLN A CA 1
ATOM 662 C C . GLN A 1 85 ? 4.941 -1.463 7.417 1.00 63.19 85 GLN A C 1
ATOM 664 O O . GLN A 1 85 ? 4.250 -1.060 8.355 1.00 63.19 85 GLN A O 1
ATOM 669 N N . ILE A 1 86 ? 4.475 -1.527 6.164 1.00 61.19 86 ILE A N 1
ATOM 670 C CA . ILE A 1 86 ? 3.084 -1.252 5.784 1.00 61.19 86 ILE A CA 1
ATOM 671 C C . ILE A 1 86 ? 2.210 -2.501 5.976 1.00 61.19 86 ILE A C 1
ATOM 673 O O . ILE A 1 86 ? 1.062 -2.359 6.417 1.00 61.19 86 ILE A O 1
ATOM 677 N N . LEU A 1 87 ? 2.762 -3.680 5.654 1.00 57.66 87 LEU A N 1
ATOM 678 C CA . LEU A 1 87 ? 2.190 -5.004 5.943 1.00 57.66 87 LEU A CA 1
ATOM 679 C C . LEU A 1 87 ? 2.105 -5.247 7.457 1.00 57.66 87 LEU A C 1
ATOM 681 O O . LEU A 1 87 ? 1.069 -5.800 7.886 1.00 57.66 87 LEU A O 1
#